Protein AF-A0A0G4GUM4-F1 (afdb_monomer)

Secondary structure (DSSP, 8-state):
---GGG---EEEEESSSTT-EE----PPPTT--HHHHHHHHHHHHH---TTTT--EEEEEPSSSPEEEEPPTT---HHHHTT--EEEE--EEEE-S-TTGGGG---S-STTPPP-EEEEEE--HHHHHHHS-GGGHHHHHHHHHHHHHHHHHHHHHHHHHHHH--

pLDDT: mean 90.55, std 9.89, range [51.12, 98.12]

Sequence (165 aa):
MTDLSRYRPNVGERVQPAGAWQLPQGGINEGETPEEAAWRELWEETGLQKGECSVELVGQVPGDPLTYDFPENAGGFFKKQGFIGQAQYFFLFFSEDDGLPSKTDLTGKGGEPPEFTRMEWRPFPEVVDGIVEFKRPVYAELQSRSVPMIESFLKSRNADMKSKG

Nearest PDB structures (foldseek):
  1jkn-assembly1_A  TM=8.579E-01  e=7.516E-11  Lupinus angustifolius
  5cfj-assembly1_A  TM=6.891E-01  e=2.828E-04  Plasmodium falciparum 3D7
  4ijx-assembly3_A  TM=6.803E-01  e=4.676E-04  Homo sapiens
  1ktg-assembly1_A  TM=6.874E-01  e=3.415E-04  Caenorhabditis elegans
  1ktg-assembly2_B  TM=6.479E-01  e=3.637E-04  Caenorhabditis elegans

InterPro domains:
  IPR000086 NUDIX hydrolase domain [PF00293] (16-141)
  IPR000086 NUDIX hydrolase domain [PS51462] (1-144)
  IPR015797 NUDIX hydrolase-like domain superfamily [SSF55811] (18-141)
  IPR020084 NUDIX hydrolase, conserved site [PS00893] (26-47)
  IPR020476 NUDIX hydrolase [PR00502] (21-35)
  IPR020476 NUDIX hydrolase [PR00502] (35-50)

Radius of gyration: 16.32 Å; Cα contacts (8 Å, |Δi|>4): 237; chains: 1; bounding box: 42×33×50 Å

Solvent-accessible surface area (backbone atoms only — not comparable to full-atom values): 9632 Å² total; per-residue (Å²): 131,84,74,54,61,79,46,52,56,68,29,28,31,24,57,75,62,66,88,39,48,42,67,83,81,75,75,71,56,94,95,51,51,73,67,57,27,53,52,49,36,39,24,26,46,30,53,46,46,74,69,89,64,51,44,43,81,77,44,69,51,74,76,76,61,49,62,43,62,58,58,96,81,53,87,44,73,58,46,76,73,69,46,62,51,52,72,41,83,52,69,44,70,44,61,91,56,91,64,47,47,82,69,49,43,41,70,26,35,98,84,44,74,46,55,30,75,51,48,40,73,41,35,40,61,57,54,31,69,59,28,62,74,75,51,24,65,47,42,49,50,48,51,66,53,37,50,63,54,52,53,53,51,55,53,52,53,57,51,56,54,64,76,76,108

Foldseek 3Di:
DPPQQVQFDKWFQFPPPGPAIDHQDDDADVPGDLVNRVQVSCCQAWVDHPDPLQKDWLFKQDDFFQKFFDDPPPPDPCVVVVDGTDGDIDTDIDHPDQCSFVVTDQCGPPPDHRGGDTIHGGRLVCNLVRHDPRCNVVSVVSSVRCVVSVVVSVVVVVVVVVVVD

Organism: NCBI:txid1169474

Structure (mmCIF, N/CA/C/O backbone):
data_AF-A0A0G4GUM4-F1
#
_entry.id   AF-A0A0G4GUM4-F1
#
loop_
_atom_site.group_PDB
_atom_site.id
_atom_site.type_symbol
_atom_site.label_atom_id
_atom_site.label_alt_id
_atom_site.label_comp_id
_atom_site.label_asym_id
_atom_site.label_entity_id
_atom_site.label_seq_id
_atom_site.pdbx_PDB_ins_code
_atom_site.Cartn_x
_atom_site.Cartn_y
_atom_site.Cartn_z
_atom_site.occupancy
_atom_site.B_iso_or_equiv
_atom_site.auth_seq_id
_atom_site.auth_comp_id
_atom_site.auth_asym_id
_atom_site.auth_atom_id
_atom_site.pdbx_PDB_model_num
ATOM 1 N N . MET A 1 1 ? -24.454 -6.123 -2.378 1.00 61.75 1 MET A N 1
ATOM 2 C CA . MET A 1 1 ? -23.032 -5.957 -2.738 1.00 61.75 1 MET A CA 1
ATOM 3 C C . MET A 1 1 ? -22.429 -4.985 -1.749 1.00 61.75 1 MET A C 1
ATOM 5 O O . MET A 1 1 ? -23.075 -3.982 -1.467 1.00 61.75 1 MET A O 1
ATOM 9 N N . THR A 1 2 ? -21.271 -5.304 -1.178 1.00 79.81 2 THR A N 1
ATOM 10 C CA . THR A 1 2 ? -20.515 -4.351 -0.356 1.00 79.81 2 THR A CA 1
ATOM 11 C C . THR A 1 2 ? -20.060 -3.209 -1.259 1.00 79.81 2 THR A C 1
ATOM 13 O O . THR A 1 2 ? -19.498 -3.465 -2.321 1.00 79.81 2 THR A O 1
ATOM 16 N N . ASP A 1 3 ? -20.345 -1.965 -0.879 1.00 90.38 3 ASP A N 1
ATOM 17 C CA . ASP A 1 3 ? -19.798 -0.801 -1.575 1.00 90.38 3 ASP A CA 1
ATOM 18 C C . ASP A 1 3 ? -18.301 -0.717 -1.267 1.00 90.38 3 ASP A C 1
ATOM 20 O O . ASP A 1 3 ? -17.914 -0.411 -0.142 1.00 90.38 3 ASP A O 1
ATOM 24 N N . LEU A 1 4 ? -17.468 -1.045 -2.253 1.00 90.88 4 LEU A N 1
ATOM 25 C CA . LEU A 1 4 ? -16.016 -1.107 -2.096 1.00 90.88 4 LEU A CA 1
ATOM 26 C C . LEU A 1 4 ? -15.360 0.280 -2.140 1.00 90.88 4 LEU A C 1
ATOM 28 O O . LEU A 1 4 ? -14.211 0.415 -1.725 1.00 90.88 4 LEU A O 1
ATOM 32 N N . SER A 1 5 ? -16.078 1.315 -2.593 1.00 91.06 5 SER A N 1
ATOM 33 C CA . SER A 1 5 ? -15.542 2.679 -2.706 1.00 91.06 5 SER A CA 1
ATOM 34 C C . SER A 1 5 ? -15.268 3.329 -1.345 1.00 91.06 5 SER A C 1
ATOM 36 O O . SER A 1 5 ? -14.426 4.219 -1.229 1.00 91.06 5 SER A O 1
ATOM 38 N N . ARG A 1 6 ? -15.928 2.833 -0.290 1.00 91.69 6 ARG A N 1
ATOM 39 C CA . ARG A 1 6 ? -15.721 3.280 1.093 1.00 91.69 6 ARG A CA 1
ATOM 40 C C . ARG A 1 6 ? -14.354 2.895 1.661 1.00 91.69 6 ARG A C 1
ATOM 42 O O . ARG A 1 6 ? -13.920 3.504 2.635 1.00 91.69 6 ARG A O 1
ATOM 49 N N . TYR A 1 7 ? -13.712 1.861 1.114 1.00 94.06 7 TYR A N 1
ATOM 50 C CA . TYR A 1 7 ? -12.371 1.461 1.523 1.00 94.06 7 TYR A CA 1
ATOM 51 C C . TYR A 1 7 ? -11.386 2.236 0.669 1.00 94.06 7 TYR A C 1
ATOM 53 O O . TYR A 1 7 ? -11.403 2.140 -0.557 1.00 94.06 7 TYR A O 1
ATOM 61 N N . ARG A 1 8 ? -10.551 3.032 1.327 1.00 95.56 8 ARG A N 1
ATOM 62 C CA . ARG A 1 8 ? -9.614 3.922 0.656 1.00 95.56 8 ARG A CA 1
ATOM 63 C C . ARG A 1 8 ? -8.210 3.579 1.132 1.00 95.56 8 ARG A C 1
ATOM 65 O O . ARG A 1 8 ? -7.857 4.025 2.217 1.00 95.56 8 ARG A O 1
ATOM 72 N N . PRO A 1 9 ? -7.435 2.735 0.433 1.00 96.94 9 PRO A N 1
ATOM 73 C CA . PRO A 1 9 ? -6.010 2.614 0.720 1.00 96.94 9 PRO A CA 1
ATOM 74 C C . PRO A 1 9 ? -5.273 3.928 0.421 1.00 96.94 9 PRO A C 1
ATOM 76 O O . PRO A 1 9 ? -5.685 4.698 -0.451 1.00 96.94 9 PRO A O 1
ATOM 79 N N . ASN A 1 10 ? -4.177 4.172 1.144 1.00 97.12 10 ASN A N 1
ATOM 80 C CA . ASN A 1 10 ? -3.279 5.294 0.877 1.00 97.12 10 ASN A CA 1
ATOM 81 C C . ASN A 1 10 ? -2.304 4.879 -0.227 1.00 97.12 10 ASN A C 1
ATOM 83 O O . ASN A 1 10 ? -1.503 3.966 -0.024 1.00 97.12 10 ASN A O 1
ATOM 87 N N . VAL A 1 11 ? -2.388 5.514 -1.390 1.00 97.94 11 VAL A N 1
ATOM 88 C CA . VAL A 1 11 ? -1.547 5.201 -2.553 1.00 97.94 11 VAL A CA 1
ATOM 89 C C . VAL A 1 11 ? -0.681 6.391 -2.924 1.00 97.94 11 VAL A C 1
ATOM 91 O O . VAL A 1 11 ? -1.101 7.537 -2.773 1.00 97.94 11 VAL A O 1
ATOM 94 N N . GLY A 1 12 ? 0.516 6.112 -3.427 1.00 97.75 12 GLY A N 1
ATOM 95 C CA . GLY A 1 12 ? 1.473 7.120 -3.855 1.00 97.75 12 GLY A CA 1
ATOM 96 C C . GLY A 1 12 ? 1.547 7.252 -5.370 1.00 97.75 12 GLY A C 1
ATOM 97 O O . GLY A 1 12 ? 1.543 6.250 -6.090 1.00 97.75 12 GLY A O 1
ATOM 98 N N . GLU A 1 13 ? 1.639 8.489 -5.858 1.00 97.69 13 GLU A N 1
ATOM 99 C CA . GLU A 1 13 ? 1.983 8.776 -7.252 1.00 97.69 13 GLU A CA 1
ATOM 100 C C . GLU A 1 13 ? 3.495 8.650 -7.432 1.00 97.69 13 GLU A C 1
ATOM 102 O O . GLU A 1 13 ? 4.254 9.411 -6.830 1.00 97.69 13 GLU A O 1
ATOM 107 N N . ARG A 1 14 ? 3.938 7.711 -8.269 1.00 96.06 14 ARG A N 1
ATOM 108 C CA . ARG A 1 14 ? 5.355 7.441 -8.523 1.00 96.06 14 ARG A CA 1
ATOM 109 C C . ARG A 1 14 ? 6.075 8.682 -9.051 1.00 96.06 14 ARG A C 1
ATOM 111 O O . ARG A 1 14 ? 5.559 9.385 -9.918 1.00 96.06 14 ARG A O 1
ATOM 118 N N . VAL A 1 15 ? 7.319 8.884 -8.615 1.00 94.62 15 VAL A N 1
ATOM 119 C CA . VAL A 1 15 ? 8.238 9.862 -9.224 1.00 94.62 15 VAL A CA 1
ATOM 120 C C . VAL A 1 15 ? 8.453 9.528 -10.698 1.00 94.62 15 VAL A C 1
ATOM 122 O O . VAL A 1 15 ? 8.382 10.412 -11.552 1.00 94.62 15 VAL A O 1
ATOM 125 N N . GLN A 1 16 ? 8.671 8.247 -11.016 1.00 88.88 16 GLN A N 1
ATOM 126 C CA . GLN A 1 16 ? 8.757 7.762 -12.391 1.00 88.88 16 GLN A CA 1
ATOM 127 C C . GLN A 1 16 ? 8.111 6.371 -12.558 1.00 88.88 16 GLN A C 1
ATOM 129 O O . GLN A 1 16 ? 8.395 5.460 -11.771 1.00 88.88 16 GLN A O 1
ATOM 134 N N . PRO A 1 17 ? 7.283 6.168 -13.604 1.00 88.44 17 PRO A N 1
ATOM 135 C CA . PRO A 1 17 ? 6.700 7.206 -14.461 1.00 88.44 17 PRO A CA 1
ATOM 136 C C . PRO A 1 17 ? 5.660 8.044 -13.693 1.00 88.44 17 PRO A C 1
ATOM 138 O O . PRO A 1 17 ? 4.889 7.496 -12.909 1.00 88.44 17 PRO A O 1
ATOM 141 N N . ALA A 1 18 ? 5.625 9.357 -13.939 1.00 90.00 18 ALA A N 1
ATOM 142 C CA . ALA A 1 18 ? 4.626 10.247 -13.345 1.00 90.00 18 ALA A CA 1
ATOM 143 C C . ALA A 1 18 ? 3.195 9.821 -13.728 1.00 90.00 18 ALA A C 1
ATOM 145 O O . ALA A 1 18 ? 2.969 9.286 -14.817 1.00 90.00 18 ALA A O 1
ATOM 146 N N . GLY A 1 19 ? 2.228 10.050 -12.840 1.00 91.25 19 GLY A N 1
ATOM 147 C CA . GLY A 1 19 ? 0.836 9.635 -13.016 1.00 91.25 19 GLY A CA 1
ATOM 148 C C . GLY A 1 19 ? 0.549 8.159 -12.722 1.00 91.25 19 GLY A C 1
ATOM 149 O O . GLY A 1 19 ? -0.620 7.776 -12.700 1.00 91.25 19 GLY A O 1
ATOM 150 N N . ALA A 1 20 ? 1.565 7.325 -12.478 1.00 93.44 20 ALA A N 1
ATOM 151 C CA . ALA A 1 20 ? 1.361 5.946 -12.047 1.00 93.44 20 ALA A CA 1
ATOM 152 C C . ALA A 1 20 ? 1.167 5.885 -10.528 1.00 93.44 20 ALA A C 1
ATOM 154 O O . ALA A 1 20 ? 2.009 6.370 -9.779 1.00 93.44 20 ALA A O 1
ATOM 155 N N . TRP A 1 21 ? 0.082 5.258 -10.077 1.00 96.62 21 TRP A N 1
ATOM 156 C CA . TRP A 1 21 ? -0.258 5.144 -8.658 1.00 96.62 21 TRP A CA 1
ATOM 157 C C . TRP A 1 21 ? -0.098 3.711 -8.169 1.00 96.62 21 TRP A C 1
ATOM 159 O O . TRP A 1 21 ? -0.490 2.777 -8.868 1.00 96.62 21 TRP A O 1
ATOM 169 N N . GLN A 1 22 ? 0.453 3.533 -6.971 1.00 96.94 22 GLN A N 1
ATOM 170 C CA . GLN A 1 22 ? 0.583 2.219 -6.337 1.00 96.94 22 GLN A CA 1
ATOM 171 C C . GLN A 1 22 ? 0.612 2.323 -4.809 1.00 96.94 22 GLN A C 1
ATOM 173 O O . GLN A 1 22 ? 0.756 3.407 -4.246 1.00 96.94 22 GLN A O 1
ATOM 178 N N . LEU A 1 23 ? 0.481 1.181 -4.140 1.00 97.56 23 LEU A N 1
ATOM 179 C CA . LEU A 1 23 ? 0.775 1.057 -2.712 1.00 97.56 23 LEU A CA 1
ATOM 180 C C . LEU A 1 23 ? 2.292 1.157 -2.457 1.00 97.56 23 LEU A C 1
ATOM 182 O O . LEU A 1 23 ? 3.059 0.764 -3.346 1.00 97.56 23 LEU A O 1
ATOM 186 N N . PRO A 1 24 ? 2.716 1.610 -1.261 1.00 96.56 24 PRO A N 1
ATOM 187 C CA . PRO A 1 24 ? 4.092 1.454 -0.799 1.00 96.56 24 PRO A CA 1
ATOM 188 C C . PRO A 1 24 ? 4.543 -0.011 -0.830 1.00 96.56 24 PRO A C 1
ATOM 190 O O . PRO A 1 24 ? 3.748 -0.906 -0.520 1.00 96.56 24 PRO A O 1
ATOM 193 N N . GLN A 1 25 ? 5.779 -0.268 -1.252 1.00 95.19 25 GLN A N 1
ATOM 194 C CA . GLN A 1 25 ? 6.321 -1.621 -1.383 1.00 95.19 25 GLN A CA 1
ATOM 195 C C . GLN A 1 25 ? 7.836 -1.653 -1.591 1.00 95.19 25 GLN A C 1
ATOM 197 O O . GLN A 1 25 ? 8.336 -1.098 -2.565 1.00 95.19 25 GLN A O 1
ATOM 202 N N . GLY A 1 26 ? 8.514 -2.538 -0.863 1.00 93.31 26 GLY A N 1
ATOM 203 C CA . GLY A 1 26 ? 9.895 -2.891 -1.172 1.00 93.31 26 GLY A CA 1
ATOM 204 C C . GLY A 1 26 ? 10.275 -4.314 -0.788 1.00 93.31 26 GLY A C 1
ATOM 205 O O . GLY A 1 26 ? 9.439 -5.225 -0.778 1.00 93.31 26 GLY A O 1
ATOM 206 N N . GLY A 1 27 ? 11.576 -4.523 -0.623 1.00 93.75 27 GLY A N 1
ATOM 207 C CA . GLY A 1 27 ? 12.177 -5.840 -0.443 1.00 93.75 27 GLY A CA 1
ATOM 208 C C . GLY A 1 27 ? 12.122 -6.310 1.006 1.00 93.75 27 GLY A C 1
ATOM 209 O O . GLY A 1 27 ? 11.956 -5.520 1.925 1.00 93.75 27 GLY A O 1
ATOM 210 N N . ILE A 1 28 ? 12.306 -7.612 1.211 1.00 95.06 28 ILE A N 1
ATOM 211 C CA . ILE A 1 28 ? 12.577 -8.172 2.539 1.00 95.06 28 ILE A CA 1
ATOM 212 C C . ILE A 1 28 ? 14.081 -8.427 2.609 1.00 95.06 28 ILE A C 1
ATOM 214 O O . ILE A 1 28 ? 14.616 -9.155 1.767 1.00 95.06 28 ILE A O 1
ATOM 218 N N . ASN A 1 29 ? 14.756 -7.816 3.580 1.00 93.94 29 ASN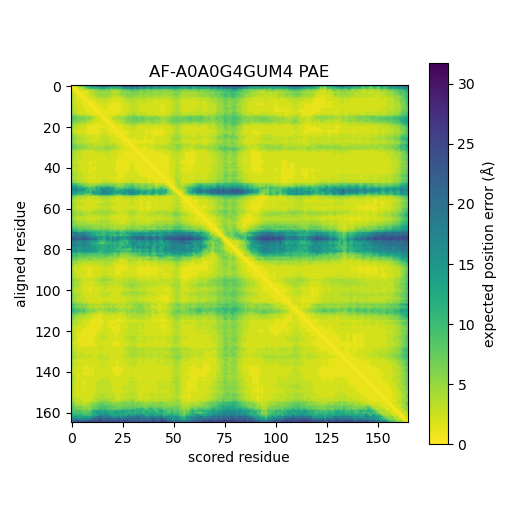 A N 1
ATOM 219 C CA . ASN A 1 29 ? 16.195 -7.969 3.765 1.00 93.94 29 ASN A CA 1
ATOM 220 C C . ASN A 1 29 ? 16.547 -9.307 4.435 1.00 93.94 29 ASN A C 1
ATOM 222 O O . ASN A 1 29 ? 15.713 -9.972 5.050 1.00 93.94 29 ASN A O 1
ATOM 226 N N . GLU A 1 30 ? 17.811 -9.723 4.326 1.00 94.56 30 GLU A N 1
ATOM 227 C CA . GLU A 1 30 ? 18.276 -10.935 5.002 1.00 94.56 30 GLU A CA 1
ATOM 228 C C . GLU A 1 30 ? 18.125 -10.797 6.525 1.00 94.56 30 GLU A C 1
ATOM 230 O O . GLU A 1 30 ? 18.587 -9.829 7.126 1.00 94.56 30 GLU A O 1
ATOM 235 N N . GLY A 1 31 ? 17.473 -11.783 7.144 1.00 95.94 31 GLY A N 1
ATOM 236 C CA . GLY A 1 31 ? 17.195 -11.787 8.581 1.00 95.94 31 GLY A CA 1
ATOM 237 C C . GLY A 1 31 ? 15.977 -10.960 9.004 1.00 95.94 31 GLY A C 1
ATOM 238 O O . GLY A 1 31 ? 15.662 -10.952 10.189 1.00 95.94 31 GLY A O 1
ATOM 239 N N . GLU A 1 32 ? 15.282 -10.315 8.065 1.00 96.38 32 GLU A N 1
ATOM 240 C CA . GLU A 1 32 ? 14.083 -9.516 8.323 1.00 96.38 32 GLU A CA 1
ATOM 241 C C . GLU A 1 32 ? 12.806 -10.357 8.161 1.00 96.38 32 GLU A C 1
ATOM 243 O O . GLU A 1 32 ? 12.653 -11.128 7.208 1.00 96.38 32 GLU A O 1
ATOM 248 N N . THR A 1 33 ? 11.860 -10.217 9.089 1.00 97.12 33 THR A N 1
ATOM 249 C CA . THR A 1 33 ? 10.514 -10.781 8.930 1.00 97.12 33 THR A CA 1
ATOM 250 C C . THR A 1 33 ? 9.674 -9.930 7.968 1.00 97.12 33 THR A C 1
ATOM 252 O O . THR A 1 33 ? 9.902 -8.727 7.840 1.00 97.12 33 THR A O 1
ATOM 255 N N . PRO A 1 34 ? 8.634 -10.490 7.319 1.00 96.81 34 PRO A N 1
ATOM 256 C CA . PRO A 1 34 ? 7.766 -9.700 6.444 1.00 96.81 34 PRO A CA 1
ATOM 257 C C . PRO A 1 34 ? 7.092 -8.504 7.139 1.00 96.81 34 PRO A C 1
ATOM 259 O O . PRO A 1 34 ? 6.852 -7.487 6.496 1.00 96.81 34 PRO A O 1
ATOM 262 N N . GLU A 1 35 ? 6.796 -8.608 8.440 1.00 96.81 35 GLU A N 1
ATOM 263 C CA . GLU A 1 35 ? 6.214 -7.501 9.212 1.00 96.81 35 GLU A CA 1
ATOM 264 C C . GLU A 1 35 ? 7.238 -6.389 9.481 1.00 96.81 35 GLU A C 1
ATOM 266 O O . GLU A 1 35 ? 6.911 -5.212 9.337 1.00 96.81 35 GLU A O 1
ATOM 271 N N . GLU A 1 36 ? 8.477 -6.745 9.836 1.00 96.94 36 GLU A N 1
ATOM 272 C CA . GLU A 1 36 ? 9.567 -5.773 10.005 1.00 96.94 36 GLU A CA 1
ATOM 273 C C . GLU A 1 36 ? 9.841 -5.029 8.696 1.00 96.94 36 GLU A C 1
ATOM 275 O O . GLU A 1 36 ? 9.893 -3.798 8.700 1.00 96.94 36 GLU A O 1
ATOM 280 N N . ALA A 1 37 ? 9.884 -5.759 7.575 1.00 96.94 37 ALA A N 1
ATOM 281 C CA . ALA A 1 37 ? 10.008 -5.170 6.248 1.00 96.94 37 ALA A CA 1
ATOM 282 C C . ALA A 1 37 ? 8.848 -4.211 5.955 1.00 96.94 37 ALA A C 1
ATOM 284 O O . ALA A 1 37 ? 9.074 -3.082 5.541 1.00 96.94 37 ALA A O 1
ATOM 285 N N . ALA A 1 38 ? 7.602 -4.605 6.233 1.00 97.12 38 ALA A N 1
ATOM 286 C CA . ALA A 1 38 ? 6.446 -3.742 5.997 1.00 97.12 38 ALA A CA 1
ATOM 287 C C . ALA A 1 38 ? 6.504 -2.428 6.796 1.00 97.12 38 ALA A C 1
ATOM 289 O O . ALA A 1 38 ? 6.137 -1.379 6.267 1.00 97.12 38 ALA A O 1
ATOM 290 N N . TRP A 1 39 ? 6.975 -2.460 8.047 1.00 96.56 39 TRP A N 1
ATOM 291 C CA . TRP A 1 39 ? 7.182 -1.246 8.842 1.00 96.56 39 TRP A CA 1
ATOM 292 C C . TRP A 1 39 ? 8.329 -0.382 8.317 1.00 96.56 39 TRP A C 1
ATOM 294 O O . TRP A 1 39 ? 8.175 0.839 8.249 1.00 96.56 39 TRP A O 1
ATOM 304 N N . ARG A 1 40 ? 9.463 -0.994 7.955 1.00 96.38 40 ARG A N 1
ATOM 305 C CA . ARG A 1 40 ? 10.614 -0.278 7.395 1.00 96.38 40 ARG A CA 1
ATOM 306 C C . ARG A 1 40 ? 10.244 0.399 6.080 1.00 96.38 40 ARG A C 1
ATOM 308 O O . ARG A 1 40 ? 10.441 1.599 5.969 1.00 96.38 40 ARG A O 1
ATOM 315 N N . GLU A 1 41 ? 9.653 -0.331 5.140 1.00 96.31 41 GLU A N 1
ATOM 316 C CA . GLU A 1 41 ? 9.255 0.184 3.823 1.00 96.31 41 GLU A CA 1
ATOM 317 C C . GLU A 1 41 ? 8.204 1.297 3.943 1.00 96.31 41 GLU A C 1
ATOM 319 O O . GLU A 1 41 ? 8.293 2.328 3.275 1.00 96.31 41 GLU A O 1
ATOM 324 N N . LEU A 1 42 ? 7.237 1.151 4.861 1.00 96.00 42 LEU A N 1
ATOM 325 C CA . LEU A 1 42 ? 6.283 2.217 5.165 1.00 96.00 42 LEU A CA 1
ATOM 326 C C . LEU A 1 42 ? 7.011 3.502 5.596 1.00 96.00 42 LEU A C 1
ATOM 328 O O . LEU A 1 42 ? 6.685 4.587 5.113 1.00 96.00 42 LEU A O 1
ATOM 332 N N . TRP A 1 43 ? 8.011 3.393 6.471 1.00 95.25 43 TRP A N 1
ATOM 333 C CA . TRP A 1 43 ? 8.804 4.538 6.913 1.00 95.25 43 TRP A CA 1
ATOM 334 C C . TRP A 1 43 ? 9.731 5.083 5.815 1.00 95.25 43 TRP A C 1
ATOM 336 O O . TRP A 1 43 ? 9.805 6.299 5.643 1.00 95.25 43 TRP A O 1
ATOM 346 N N . GLU A 1 44 ? 10.403 4.221 5.051 1.00 95.50 44 GLU A N 1
ATOM 347 C CA . GLU A 1 44 ? 11.337 4.603 3.984 1.00 95.50 44 GLU A CA 1
ATOM 348 C C . GLU A 1 44 ? 10.652 5.392 2.873 1.00 95.50 44 GLU A C 1
ATOM 350 O O . GLU A 1 44 ? 11.146 6.450 2.473 1.00 95.50 44 GLU A O 1
ATOM 355 N N . GLU A 1 45 ? 9.482 4.936 2.431 1.00 95.62 45 GLU A N 1
ATOM 356 C CA . GLU A 1 45 ? 8.791 5.540 1.295 1.00 95.62 45 GLU A CA 1
ATOM 357 C C . GLU A 1 45 ? 7.838 6.675 1.688 1.00 95.62 45 GLU A C 1
ATOM 359 O O . GLU A 1 45 ? 7.555 7.546 0.861 1.00 95.62 45 GLU A O 1
ATOM 364 N N . THR A 1 46 ? 7.317 6.678 2.924 1.00 95.31 46 THR A N 1
ATOM 365 C CA . THR A 1 46 ? 6.267 7.632 3.337 1.00 95.31 46 THR A CA 1
ATOM 366 C C . THR A 1 46 ? 6.581 8.445 4.593 1.00 95.31 46 THR A C 1
ATOM 368 O O . THR A 1 46 ? 5.834 9.366 4.932 1.00 95.31 46 THR A O 1
ATOM 371 N N . GLY A 1 47 ? 7.647 8.107 5.320 1.00 93.62 47 GLY A N 1
ATOM 372 C CA . GLY A 1 47 ? 7.974 8.696 6.620 1.00 93.62 47 GLY A CA 1
ATOM 373 C C . GLY A 1 47 ? 7.015 8.306 7.750 1.00 93.62 47 GLY A C 1
ATOM 374 O O . GLY A 1 47 ? 7.198 8.749 8.883 1.00 93.62 47 GLY A O 1
ATOM 375 N N . LEU A 1 48 ? 5.995 7.487 7.473 1.00 93.06 48 LEU A N 1
ATOM 376 C CA . LEU A 1 48 ? 5.008 7.070 8.460 1.00 93.06 48 LEU A CA 1
ATOM 377 C C . LEU A 1 48 ? 5.596 6.013 9.397 1.00 93.06 48 LEU A C 1
ATOM 379 O O . LEU A 1 48 ? 6.153 5.009 8.965 1.00 93.06 48 LEU A O 1
ATOM 383 N N . GLN A 1 49 ? 5.414 6.220 10.698 1.00 86.69 49 GLN A N 1
ATOM 384 C CA . GLN A 1 49 ? 5.847 5.288 11.735 1.00 86.69 49 GLN A CA 1
ATOM 385 C C . GLN A 1 49 ? 4.835 5.218 12.880 1.00 86.69 49 GLN A C 1
ATOM 387 O O . GLN A 1 49 ? 3.908 6.030 12.993 1.00 86.69 49 GLN A O 1
ATOM 392 N N . LYS A 1 50 ? 5.024 4.232 13.758 1.00 79.31 50 LYS A N 1
ATOM 393 C CA . LYS A 1 50 ? 4.217 4.069 14.967 1.00 79.31 50 LYS A CA 1
ATOM 394 C C . LYS A 1 50 ? 4.306 5.320 15.853 1.00 79.31 50 LYS A C 1
ATOM 396 O O . LYS A 1 50 ? 5.382 5.868 16.072 1.00 79.31 50 LYS A O 1
ATOM 401 N N . GLY A 1 51 ? 3.175 5.738 16.419 1.00 71.44 51 GLY A N 1
ATOM 402 C CA . GLY A 1 51 ? 3.108 6.840 17.384 1.00 71.44 51 GLY A CA 1
ATOM 403 C C . GLY A 1 51 ? 2.848 8.202 16.743 1.00 71.44 51 GLY A C 1
ATOM 404 O O . GLY A 1 51 ? 1.743 8.717 16.876 1.00 71.44 51 GLY A O 1
ATOM 405 N N . GLU A 1 52 ? 3.829 8.779 16.043 1.00 63.72 52 GLU A N 1
ATOM 406 C CA . GLU A 1 52 ? 3.749 10.176 15.567 1.00 63.72 52 GLU A CA 1
ATOM 407 C C . GLU A 1 52 ? 2.657 10.403 14.512 1.00 63.72 52 GLU A C 1
ATOM 409 O O . GLU A 1 52 ? 1.992 11.439 14.515 1.00 63.72 52 GLU A O 1
ATOM 414 N N . CYS A 1 53 ? 2.412 9.411 13.654 1.00 64.69 53 CYS A N 1
ATOM 415 C CA . CYS A 1 53 ? 1.445 9.518 12.562 1.00 64.69 53 CYS A CA 1
ATOM 416 C C . CYS A 1 53 ? 0.120 8.785 12.833 1.00 64.69 53 CYS A C 1
ATOM 418 O O . CYS A 1 53 ? -0.691 8.644 11.924 1.00 64.69 53 CYS A O 1
ATOM 420 N N . SER A 1 54 ? -0.120 8.312 14.066 1.00 77.62 54 SER A N 1
ATOM 421 C CA . SER A 1 54 ? -1.327 7.536 14.422 1.00 77.62 54 SER A CA 1
ATOM 422 C C . SER A 1 54 ? -1.605 6.379 13.452 1.00 77.62 54 SER A C 1
ATOM 424 O O . SER A 1 54 ? -2.734 6.192 12.998 1.00 77.62 54 SER A O 1
ATOM 426 N N . VAL A 1 55 ? -0.555 5.632 13.104 1.00 91.25 55 VAL A N 1
ATOM 427 C CA . VAL A 1 55 ? -0.661 4.427 12.280 1.00 91.25 55 VAL A CA 1
ATOM 428 C C . VAL A 1 55 ? -0.584 3.198 13.180 1.00 91.25 55 VAL A C 1
ATOM 430 O O . VAL A 1 55 ? 0.343 3.065 13.985 1.00 91.25 55 VAL A O 1
ATOM 433 N N . GLU A 1 56 ? -1.555 2.299 13.049 1.00 92.44 56 GLU A N 1
ATOM 434 C CA . GLU A 1 56 ? -1.603 1.028 13.769 1.00 92.44 56 GLU A CA 1
ATOM 435 C C . GLU A 1 56 ? -1.614 -0.156 12.806 1.00 92.44 56 GLU A C 1
ATOM 437 O O . GLU A 1 56 ? -2.259 -0.126 11.758 1.00 92.44 56 GLU A O 1
ATOM 442 N N . LEU A 1 57 ? -0.894 -1.216 13.168 1.00 94.75 57 LEU A N 1
ATOM 443 C CA . LEU A 1 57 ? -0.922 -2.455 12.409 1.00 94.75 57 LEU A CA 1
ATOM 444 C C . LEU A 1 57 ? -2.239 -3.189 12.681 1.00 94.75 57 LEU A C 1
ATOM 446 O O . LEU A 1 57 ? -2.542 -3.527 13.824 1.00 94.75 57 LEU A O 1
ATOM 450 N N . VAL A 1 58 ? -2.985 -3.475 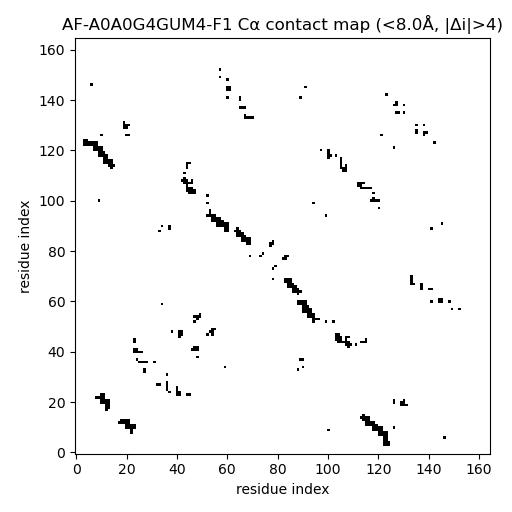11.616 1.00 96.06 58 VAL A N 1
ATOM 451 C CA . VAL A 1 58 ? -4.156 -4.362 11.645 1.00 96.06 58 VAL A CA 1
ATOM 452 C C . VAL A 1 58 ? -3.711 -5.818 11.501 1.00 96.06 58 VAL A C 1
ATOM 454 O O . VAL A 1 58 ? -4.257 -6.704 12.155 1.00 96.06 58 VAL A O 1
ATOM 457 N N . GLY A 1 59 ? -2.709 -6.062 10.651 1.00 97.00 59 GLY A N 1
ATOM 458 C CA . GLY A 1 59 ? -2.065 -7.361 10.470 1.00 97.00 59 GLY A CA 1
ATOM 459 C C . GLY A 1 59 ? -1.764 -7.685 9.007 1.00 97.00 59 GLY A C 1
ATOM 460 O O . GLY A 1 59 ? -1.993 -6.874 8.107 1.00 97.00 59 GLY A O 1
ATOM 461 N N . GLN A 1 60 ? -1.273 -8.899 8.775 1.00 98.12 60 GLN A N 1
ATOM 462 C CA . GLN A 1 60 ? -1.007 -9.423 7.438 1.00 98.12 60 GLN A CA 1
ATOM 463 C C . GLN A 1 60 ? -2.304 -9.840 6.730 1.00 98.12 60 GLN A C 1
ATOM 465 O O . GLN A 1 60 ? -3.162 -10.502 7.318 1.00 98.12 60 GLN A O 1
ATOM 470 N N . VAL A 1 61 ? -2.422 -9.511 5.444 1.00 97.88 61 VAL A N 1
ATOM 471 C CA . VAL A 1 61 ? -3.480 -10.029 4.569 1.00 97.88 61 VAL A CA 1
ATOM 472 C C . VAL A 1 61 ? -3.353 -11.559 4.487 1.00 97.88 61 VAL A C 1
ATOM 474 O O . VAL A 1 61 ? -2.256 -12.063 4.236 1.00 97.88 61 VAL A O 1
ATOM 477 N N . PRO A 1 62 ? -4.442 -12.317 4.708 1.00 96.12 62 PRO A N 1
ATOM 478 C CA . PRO A 1 62 ? -4.367 -13.767 4.860 1.00 96.12 62 PRO A CA 1
ATOM 479 C C . PRO A 1 62 ? -4.023 -14.510 3.560 1.00 96.12 62 PRO A C 1
ATOM 481 O O . PRO A 1 62 ? -4.295 -14.048 2.449 1.00 96.12 62 PRO A O 1
ATOM 484 N N . GLY A 1 63 ? -3.508 -15.730 3.727 1.00 95.19 63 GLY A N 1
ATOM 485 C CA . GLY A 1 63 ? -3.178 -16.654 2.641 1.00 95.19 63 GLY A CA 1
ATOM 486 C C . GLY A 1 63 ? -1.733 -16.546 2.159 1.00 95.19 63 GLY A C 1
ATOM 487 O O . GLY A 1 63 ? -0.909 -15.855 2.757 1.00 95.19 63 GLY A O 1
ATOM 488 N N . ASP A 1 64 ? -1.442 -17.262 1.076 1.00 95.81 64 ASP A N 1
ATOM 489 C CA . ASP A 1 64 ? -0.124 -17.256 0.439 1.00 95.81 64 ASP A CA 1
ATOM 490 C C . ASP A 1 64 ? 0.209 -15.879 -0.163 1.00 95.81 64 ASP A C 1
ATOM 492 O O . ASP A 1 64 ? -0.720 -15.133 -0.519 1.00 95.81 64 ASP A O 1
ATOM 496 N N . PRO A 1 65 ? 1.510 -15.556 -0.331 1.00 95.88 65 PRO A N 1
ATOM 497 C CA . PRO A 1 65 ? 1.955 -14.352 -1.024 1.00 95.88 65 PRO A CA 1
ATOM 498 C C . PRO A 1 65 ? 1.264 -14.185 -2.368 1.00 95.88 65 PRO A C 1
ATOM 500 O O . PRO A 1 65 ? 1.149 -15.131 -3.152 1.00 95.88 65 PRO A O 1
ATOM 503 N N . LEU A 1 66 ? 0.855 -12.957 -2.669 1.00 96.12 66 LEU A N 1
ATOM 504 C CA . LEU A 1 66 ? 0.317 -12.649 -3.984 1.00 96.12 66 LEU A CA 1
ATOM 505 C C . LEU A 1 66 ? 1.480 -12.496 -4.956 1.00 96.12 66 LEU A C 1
ATOM 507 O O . LEU A 1 66 ? 2.409 -11.724 -4.714 1.00 96.12 66 LEU A O 1
ATOM 511 N N . THR A 1 67 ? 1.443 -13.263 -6.039 1.00 94.25 67 THR A N 1
ATOM 512 C CA . THR A 1 67 ? 2.532 -13.335 -7.011 1.00 94.25 67 THR A CA 1
ATOM 513 C C . THR A 1 67 ? 2.114 -12.748 -8.348 1.00 94.25 67 THR A C 1
ATOM 515 O O . THR A 1 67 ? 0.951 -12.827 -8.746 1.00 94.25 67 THR A O 1
ATOM 518 N N . TYR A 1 68 ? 3.073 -12.152 -9.046 1.00 90.19 68 TYR A N 1
ATOM 519 C CA . TYR A 1 68 ? 2.921 -11.765 -10.443 1.00 90.19 68 TYR A CA 1
ATOM 520 C C . TYR A 1 68 ? 4.250 -11.919 -11.172 1.00 90.19 68 TYR A C 1
ATOM 522 O O . TYR A 1 68 ? 5.315 -11.690 -10.593 1.00 90.19 68 TYR A O 1
ATOM 530 N N . ASP A 1 69 ? 4.164 -12.226 -12.461 1.00 88.31 69 ASP A N 1
ATOM 531 C CA . ASP A 1 69 ? 5.318 -12.276 -13.347 1.00 88.31 69 ASP A CA 1
ATOM 532 C C . ASP A 1 69 ? 5.558 -10.916 -14.006 1.00 88.31 69 ASP A C 1
ATOM 534 O O . ASP A 1 69 ? 4.632 -10.156 -14.312 1.00 88.31 69 ASP A O 1
ATOM 538 N N . PHE A 1 70 ? 6.824 -10.597 -14.256 1.00 86.12 70 PHE A N 1
ATOM 539 C CA . PHE A 1 70 ? 7.178 -9.447 -15.070 1.00 86.12 70 PHE A CA 1
ATOM 540 C C . PHE A 1 70 ? 6.837 -9.726 -16.539 1.00 86.12 70 PHE A C 1
ATOM 542 O O . PHE A 1 70 ? 7.213 -10.779 -17.062 1.00 86.12 70 PHE A O 1
ATOM 549 N N . PRO A 1 71 ? 6.216 -8.775 -17.262 1.00 84.19 71 PRO A N 1
ATOM 550 C CA . PRO A 1 71 ? 5.947 -8.971 -18.679 1.00 84.19 71 PRO A CA 1
ATOM 551 C C . PRO A 1 71 ? 7.242 -9.187 -19.479 1.00 84.19 71 PRO A C 1
ATOM 553 O O . PRO A 1 71 ? 8.331 -8.731 -19.104 1.00 84.19 71 PRO A O 1
ATOM 556 N N . GLU A 1 72 ? 7.142 -9.863 -20.628 1.00 77.12 72 GLU A N 1
ATOM 557 C CA . GLU A 1 72 ? 8.301 -10.164 -21.483 1.00 77.12 72 GLU A CA 1
ATOM 558 C C . GLU A 1 72 ? 9.092 -8.902 -21.875 1.00 77.12 72 GLU A C 1
ATOM 560 O O . GLU A 1 72 ? 10.324 -8.917 -21.897 1.00 77.12 72 GLU A O 1
ATOM 565 N N . ASN A 1 73 ? 8.396 -7.774 -22.018 1.00 71.19 73 ASN A N 1
ATOM 566 C CA . ASN A 1 73 ? 8.972 -6.481 -22.384 1.00 71.19 73 ASN A CA 1
ATOM 567 C C . ASN A 1 73 ? 9.313 -5.576 -21.182 1.00 71.19 73 ASN A C 1
ATOM 569 O O . ASN A 1 73 ? 9.672 -4.415 -21.376 1.00 71.19 73 ASN A O 1
ATOM 573 N N . ALA A 1 74 ? 9.207 -6.061 -19.938 1.00 66.69 74 ALA A N 1
ATOM 574 C CA . ALA A 1 74 ? 9.605 -5.288 -18.763 1.00 66.69 74 ALA A CA 1
ATOM 575 C C . ALA A 1 74 ? 11.130 -5.093 -18.740 1.00 66.69 74 ALA A C 1
ATOM 577 O O . ALA A 1 74 ? 11.874 -5.950 -18.267 1.00 66.69 74 ALA A O 1
ATOM 578 N N . GLY A 1 75 ? 11.611 -3.944 -19.217 1.00 57.50 75 GLY A N 1
ATOM 579 C CA . GLY A 1 75 ? 13.029 -3.550 -19.194 1.00 57.50 75 GLY A CA 1
ATOM 580 C C . GLY A 1 75 ? 13.580 -3.183 -17.805 1.00 57.50 75 GLY A C 1
ATOM 581 O O . GLY A 1 75 ? 14.507 -2.379 -17.708 1.00 57.50 75 GLY A O 1
ATOM 582 N N . GLY A 1 76 ? 12.994 -3.722 -16.733 1.00 66.62 76 GLY A N 1
ATOM 583 C CA . GLY A 1 76 ? 13.254 -3.324 -15.350 1.00 66.62 76 GLY A CA 1
ATOM 584 C C . GLY A 1 76 ? 14.540 -3.904 -14.756 1.00 66.62 76 GLY A C 1
ATOM 585 O O . GLY A 1 76 ? 15.045 -4.938 -15.195 1.00 66.62 76 GLY A O 1
ATOM 586 N N . PHE A 1 77 ? 15.046 -3.244 -13.710 1.00 64.81 77 PHE A N 1
ATOM 587 C CA . PHE A 1 77 ? 16.217 -3.672 -12.937 1.00 64.81 77 PHE A CA 1
ATOM 588 C C . PHE A 1 77 ? 16.115 -5.136 -12.476 1.00 64.81 77 PHE A C 1
ATOM 590 O O . PHE A 1 77 ? 17.042 -5.912 -12.691 1.00 64.81 77 PHE A O 1
ATOM 597 N N . PHE A 1 78 ? 14.956 -5.542 -11.947 1.00 64.25 78 PHE A N 1
ATOM 598 C CA . PHE A 1 78 ? 14.733 -6.902 -11.445 1.00 64.25 78 PHE A CA 1
ATOM 599 C C . PHE A 1 78 ? 14.868 -7.981 -12.526 1.00 64.25 78 PHE A C 1
ATOM 601 O O . PHE A 1 78 ? 15.488 -9.014 -12.292 1.00 64.25 78 PHE A O 1
ATOM 608 N N . LYS A 1 79 ? 14.394 -7.722 -13.748 1.00 66.38 79 LYS A N 1
ATOM 609 C CA . LYS A 1 79 ? 14.549 -8.678 -14.851 1.00 66.38 79 LYS A CA 1
ATOM 610 C C . LYS A 1 79 ? 16.010 -8.831 -15.279 1.00 66.38 79 LYS A C 1
ATOM 612 O O . LYS A 1 79 ? 16.442 -9.929 -15.617 1.00 66.38 79 LYS A O 1
ATOM 617 N N . LYS A 1 80 ? 16.801 -7.751 -15.203 1.00 63.81 80 LYS A N 1
ATOM 618 C CA . LYS A 1 80 ? 18.257 -7.792 -15.450 1.00 63.81 80 LYS A CA 1
ATOM 619 C C . LYS A 1 80 ? 19.013 -8.605 -14.396 1.00 63.81 80 LYS A C 1
ATOM 621 O O . LYS A 1 80 ? 20.063 -9.149 -14.711 1.00 63.81 80 LYS A O 1
ATOM 626 N N . GLN A 1 81 ? 18.468 -8.712 -13.185 1.00 69.12 81 GLN A N 1
ATOM 627 C CA . GLN A 1 81 ? 18.973 -9.583 -12.118 1.00 69.12 81 GLN A CA 1
ATOM 628 C C . GLN A 1 81 ? 18.447 -11.030 -12.226 1.00 69.12 81 GLN A C 1
ATOM 630 O O . GLN A 1 81 ? 18.702 -11.845 -11.348 1.00 69.12 81 GLN A O 1
ATOM 635 N N . GLY A 1 82 ? 17.719 -11.371 -13.299 1.00 75.56 82 GLY A N 1
ATOM 636 C CA . GLY A 1 82 ? 17.212 -12.724 -13.548 1.00 75.56 82 GLY A CA 1
ATOM 637 C C . GLY A 1 82 ? 15.898 -13.060 -12.840 1.00 75.56 82 GLY A C 1
ATOM 638 O O . GLY A 1 82 ? 15.437 -14.196 -12.937 1.00 75.56 82 GLY A O 1
ATOM 639 N N . PHE A 1 83 ? 15.266 -12.100 -12.158 1.00 80.56 83 PHE A N 1
ATOM 640 C CA . PHE A 1 83 ? 13.965 -12.327 -11.534 1.00 80.56 83 PHE A CA 1
ATOM 641 C C . PHE A 1 83 ? 12.853 -12.389 -12.587 1.00 80.56 83 PHE A C 1
ATOM 643 O O . PHE A 1 83 ? 12.782 -11.553 -13.491 1.00 80.56 83 PHE A O 1
ATOM 650 N N . ILE A 1 84 ? 11.960 -13.371 -12.436 1.00 82.50 84 ILE A N 1
ATOM 651 C CA . ILE A 1 84 ? 10.802 -13.586 -13.319 1.00 82.50 84 ILE A CA 1
ATOM 652 C C . ILE A 1 84 ? 9.543 -12.854 -12.846 1.00 82.50 84 ILE A C 1
ATOM 654 O O . ILE A 1 84 ? 8.637 -12.645 -13.642 1.00 82.50 84 ILE A O 1
ATOM 658 N N . GLY A 1 85 ? 9.510 -12.416 -11.587 1.00 87.00 85 GLY A N 1
ATOM 659 C CA . GLY A 1 85 ? 8.344 -11.818 -10.950 1.00 87.00 85 GLY A CA 1
ATOM 660 C C . GLY A 1 85 ? 8.621 -11.425 -9.502 1.00 87.00 85 GLY A C 1
ATOM 661 O O . GLY A 1 85 ? 9.777 -11.403 -9.069 1.00 87.00 85 GLY A O 1
ATOM 662 N N . GLN A 1 86 ? 7.562 -11.133 -8.751 1.00 88.75 86 GLN A N 1
ATOM 663 C CA . GLN A 1 86 ? 7.631 -10.889 -7.307 1.00 88.75 86 GLN A CA 1
ATOM 664 C C . GLN A 1 86 ? 6.567 -11.696 -6.564 1.00 88.75 86 GLN A C 1
ATOM 666 O O . GLN A 1 86 ? 5.472 -11.916 -7.078 1.00 88.75 86 GLN A O 1
ATOM 671 N N . ALA A 1 87 ? 6.893 -12.082 -5.331 1.00 93.56 87 ALA A N 1
ATOM 672 C CA . ALA A 1 87 ? 5.956 -12.591 -4.338 1.00 93.56 87 ALA A CA 1
ATOM 673 C C . ALA A 1 87 ? 5.805 -11.534 -3.241 1.00 93.56 87 ALA A C 1
ATOM 675 O O . ALA A 1 87 ? 6.799 -11.136 -2.637 1.00 93.56 87 ALA A O 1
ATOM 676 N N . GLN A 1 88 ? 4.583 -11.058 -3.013 1.00 94.88 88 GLN A N 1
ATOM 677 C CA . GLN A 1 88 ? 4.315 -9.939 -2.114 1.00 94.88 88 GLN A CA 1
ATOM 678 C C . GLN A 1 88 ? 3.467 -10.383 -0.924 1.00 94.88 88 GLN A C 1
ATOM 680 O O . GLN A 1 88 ? 2.368 -10.923 -1.081 1.00 94.88 88 GLN A O 1
ATOM 685 N N . TYR A 1 89 ? 3.981 -10.112 0.273 1.00 97.31 89 TYR A N 1
ATOM 686 C CA . TYR A 1 89 ? 3.195 -10.099 1.498 1.00 97.31 89 TYR A CA 1
ATOM 687 C C . TYR A 1 89 ? 2.605 -8.701 1.672 1.00 97.31 89 TYR A C 1
ATOM 689 O O . TYR A 1 89 ? 3.326 -7.711 1.576 1.00 97.31 89 TYR A O 1
ATOM 697 N N . PHE A 1 90 ? 1.303 -8.617 1.930 1.00 98.00 90 PHE A N 1
ATOM 698 C CA . PHE A 1 90 ? 0.628 -7.345 2.176 1.00 98.00 90 PHE A CA 1
ATOM 699 C C . PHE A 1 90 ? 0.262 -7.223 3.647 1.00 98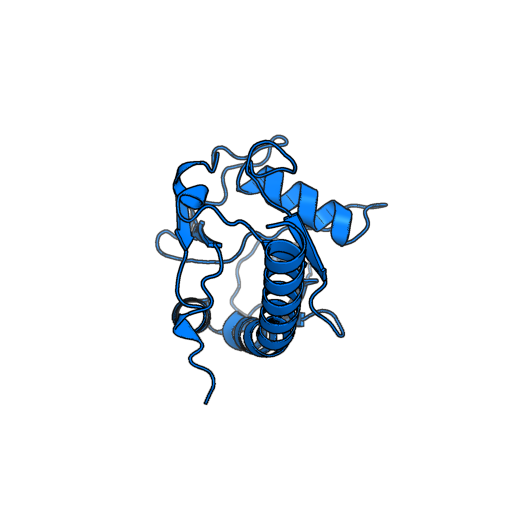.00 90 PHE A C 1
ATOM 701 O O . PHE A 1 90 ? -0.267 -8.162 4.242 1.00 98.00 90 PHE A O 1
ATOM 708 N N . PHE A 1 91 ? 0.497 -6.043 4.209 1.00 98.12 91 PHE A N 1
ATOM 709 C CA . PHE A 1 91 ? 0.133 -5.696 5.576 1.00 98.12 91 PHE A CA 1
ATOM 710 C C . PHE A 1 91 ? -0.826 -4.514 5.555 1.00 98.12 91 PHE A C 1
ATOM 712 O O . PHE A 1 91 ? -0.655 -3.568 4.786 1.00 98.12 91 PHE A O 1
ATOM 719 N N . LEU A 1 92 ? -1.865 -4.590 6.382 1.00 97.38 92 LEU A N 1
ATOM 720 C CA . LEU A 1 92 ? -2.832 -3.518 6.539 1.00 97.38 92 LEU A CA 1
ATOM 721 C C . LEU A 1 92 ? -2.448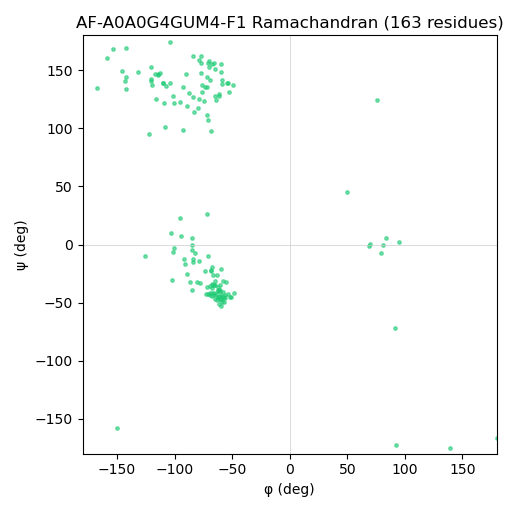 -2.657 7.732 1.00 97.38 92 LEU A C 1
ATOM 723 O O . LEU A 1 92 ? -2.376 -3.130 8.867 1.00 97.38 92 LEU A O 1
ATOM 727 N N . PHE A 1 93 ? -2.272 -1.375 7.451 1.00 96.06 93 PHE A N 1
ATOM 728 C CA . PHE A 1 93 ? -2.105 -0.332 8.444 1.00 96.06 93 PHE A CA 1
ATOM 729 C C . PHE A 1 93 ? -3.348 0.550 8.456 1.00 96.06 93 PHE A C 1
ATOM 731 O O . PHE A 1 93 ? -3.901 0.872 7.403 1.00 96.06 93 PHE A O 1
ATOM 738 N N . PHE A 1 94 ? -3.791 0.936 9.644 1.00 94.38 94 PHE A N 1
ATOM 739 C CA . PHE A 1 94 ? -4.946 1.798 9.834 1.00 94.38 94 PHE A CA 1
ATOM 740 C C . PHE A 1 94 ? -4.537 3.135 10.442 1.00 94.38 94 PHE A C 1
ATOM 742 O O . PHE A 1 94 ? -3.625 3.208 11.263 1.00 94.38 94 PHE A O 1
ATOM 749 N N . SER A 1 95 ? -5.249 4.187 10.048 1.00 92.19 95 SER A N 1
ATOM 750 C CA . SER A 1 95 ? -5.196 5.499 10.677 1.00 92.19 95 SER A CA 1
ATOM 751 C C . SER A 1 95 ? -6.597 6.106 10.704 1.00 92.19 95 SER A C 1
ATOM 753 O O . SER A 1 95 ? -7.370 5.926 9.763 1.00 92.19 95 SER A O 1
ATOM 755 N N . GLU A 1 96 ? -6.916 6.836 11.773 1.00 89.88 96 GLU A N 1
ATOM 756 C CA . GLU A 1 96 ? -8.157 7.624 11.891 1.00 89.88 96 GLU A CA 1
ATOM 757 C C . GLU A 1 96 ? -8.023 9.019 11.264 1.00 89.88 96 GLU A C 1
ATOM 759 O O . GLU A 1 96 ? -8.987 9.781 11.221 1.00 89.88 96 GLU A O 1
ATOM 764 N N . ASP A 1 97 ? -6.823 9.371 10.803 1.00 90.88 97 ASP A N 1
ATOM 765 C CA . ASP A 1 97 ? -6.506 10.688 10.279 1.00 90.88 97 ASP A CA 1
ATOM 766 C C . ASP A 1 97 ? -6.692 10.743 8.758 1.00 90.88 97 ASP A C 1
ATOM 768 O O . ASP A 1 97 ? -5.810 10.380 7.978 1.00 90.88 97 ASP A O 1
ATOM 772 N N . ASP A 1 98 ? -7.834 11.266 8.312 1.00 91.31 98 ASP A N 1
ATOM 773 C CA . ASP A 1 98 ? -8.082 11.511 6.885 1.00 91.31 98 ASP A CA 1
ATOM 774 C C . ASP A 1 98 ? -7.049 12.485 6.265 1.00 91.31 98 ASP A C 1
ATOM 776 O O . ASP A 1 98 ? -6.839 12.468 5.053 1.00 91.31 98 ASP A O 1
ATOM 780 N N . GLY A 1 99 ? -6.361 13.301 7.077 1.00 93.75 99 GLY A N 1
ATOM 781 C CA . GLY A 1 99 ? -5.285 14.203 6.655 1.00 93.75 99 GLY A CA 1
ATOM 782 C C . GLY A 1 99 ? -3.894 13.560 6.584 1.00 93.75 99 GLY A C 1
ATOM 783 O O . GLY A 1 99 ? -2.940 14.245 6.206 1.00 93.75 99 GLY A O 1
ATOM 784 N N . LEU A 1 100 ? -3.761 12.266 6.911 1.00 93.56 100 LEU A N 1
ATOM 785 C CA . LEU A 1 100 ? -2.495 11.521 6.891 1.00 93.56 100 LEU A CA 1
ATOM 786 C C . LEU A 1 100 ? -1.674 11.701 5.599 1.00 93.56 100 LEU A C 1
ATOM 788 O O . LEU A 1 100 ? -0.463 11.888 5.716 1.00 93.56 100 LEU A O 1
ATOM 792 N N . PRO A 1 101 ? -2.260 11.710 4.381 1.00 95.38 101 PRO A N 1
ATOM 793 C CA . PRO A 1 101 ? -1.474 11.820 3.157 1.00 95.38 101 PRO A CA 1
ATOM 794 C C . PRO A 1 101 ? -0.703 13.141 3.046 1.00 95.38 101 PRO A C 1
ATOM 796 O O . PRO A 1 101 ? 0.348 13.189 2.423 1.00 95.38 101 PRO A O 1
ATOM 799 N N . SER A 1 102 ? -1.175 14.221 3.680 1.00 93.88 102 SER A N 1
ATOM 800 C CA . SER A 1 102 ? -0.450 15.502 3.726 1.00 93.88 102 SER A CA 1
ATOM 801 C C . SER A 1 102 ? 0.635 15.556 4.807 1.00 93.88 102 SER A C 1
ATOM 803 O O . SER A 1 102 ? 1.375 16.534 4.875 1.00 93.88 102 SER A O 1
ATOM 805 N N . LYS A 1 103 ? 0.718 14.536 5.667 1.00 92.19 103 LYS A N 1
ATOM 806 C CA . LYS A 1 103 ? 1.709 14.416 6.747 1.00 92.19 103 LYS A CA 1
A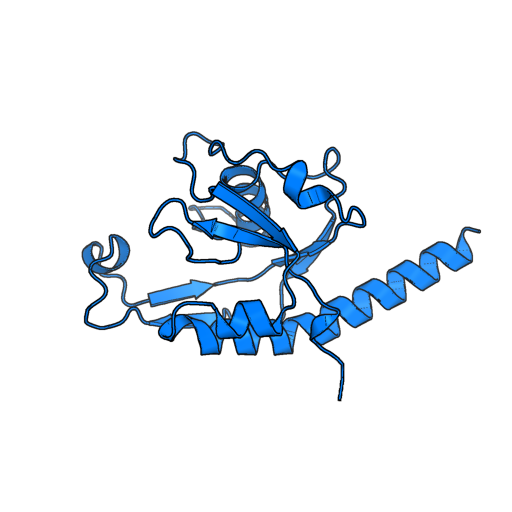TOM 807 C C . LYS A 1 103 ? 2.861 13.477 6.392 1.00 92.19 103 LYS A C 1
ATOM 809 O O . LYS A 1 103 ? 3.773 13.323 7.199 1.00 92.19 103 LYS A O 1
ATOM 814 N N . THR A 1 104 ? 2.816 12.843 5.223 1.00 93.44 104 THR A N 1
ATOM 815 C CA . THR A 1 104 ? 3.887 11.962 4.757 1.00 93.44 104 THR A CA 1
ATOM 816 C C . THR A 1 104 ? 5.116 12.758 4.358 1.00 93.44 104 THR A C 1
ATOM 818 O O . THR A 1 104 ? 5.008 13.827 3.756 1.00 93.44 104 THR A O 1
ATOM 821 N N . ASP A 1 105 ? 6.282 12.193 4.628 1.00 94.38 105 ASP A N 1
ATOM 822 C CA . ASP A 1 105 ? 7.566 12.730 4.217 1.00 94.38 105 ASP A CA 1
ATOM 823 C C . ASP A 1 105 ? 8.143 11.843 3.108 1.00 94.38 105 ASP A C 1
ATOM 825 O O . ASP A 1 105 ? 8.654 10.753 3.357 1.00 94.38 105 ASP A O 1
ATOM 829 N N . LEU A 1 106 ? 8.010 12.318 1.867 1.00 95.56 106 LEU A N 1
ATOM 830 C CA . LEU A 1 106 ? 8.317 11.566 0.648 1.00 95.56 106 LEU A CA 1
ATOM 831 C C . LEU A 1 106 ? 9.731 11.848 0.129 1.00 95.56 106 LEU A C 1
ATOM 833 O O . LEU A 1 106 ? 9.995 11.683 -1.057 1.00 95.56 106 LEU A O 1
ATOM 837 N N . THR A 1 107 ? 10.652 12.308 0.984 1.00 94.38 107 THR A N 1
ATOM 838 C CA . THR A 1 107 ? 12.040 12.569 0.561 1.00 94.38 107 THR A CA 1
ATOM 839 C C . THR A 1 107 ? 12.838 11.298 0.267 1.00 94.38 107 THR A C 1
ATOM 841 O O . THR A 1 107 ? 13.960 11.410 -0.222 1.00 94.38 107 THR A O 1
ATOM 844 N N . GLY A 1 108 ? 12.290 10.126 0.603 1.00 90.50 108 GLY A N 1
ATOM 845 C CA . GLY A 1 108 ? 13.045 8.894 0.807 1.00 90.50 108 GLY A CA 1
ATOM 846 C C . GLY A 1 108 ? 13.762 8.933 2.161 1.00 90.50 108 GLY A C 1
ATOM 847 O O . GLY A 1 108 ? 14.477 9.896 2.472 1.00 90.50 108 GLY A O 1
ATOM 848 N N . LYS A 1 109 ? 13.518 7.937 3.019 1.00 91.88 109 LYS A N 1
ATOM 849 C CA . LYS A 1 109 ? 14.265 7.718 4.272 1.00 91.88 109 LYS A CA 1
ATOM 850 C C . LYS A 1 109 ? 15.233 6.547 4.106 1.00 91.88 109 LYS A C 1
ATOM 852 O O . LYS A 1 109 ? 15.317 5.948 3.044 1.00 91.88 109 LYS A O 1
ATOM 857 N N . GLY A 1 110 ? 16.073 6.300 5.109 1.00 87.81 110 GLY A N 1
ATOM 858 C CA . GLY A 1 110 ? 17.049 5.198 5.063 1.00 87.81 110 GLY A CA 1
ATOM 859 C C . GLY A 1 110 ? 18.199 5.363 4.055 1.00 87.81 110 GLY A C 1
ATOM 860 O O . GLY A 1 110 ? 19.096 4.530 4.029 1.00 87.81 110 GLY A O 1
ATOM 861 N N . GLY A 1 111 ? 18.236 6.456 3.284 1.00 88.00 111 GLY A N 1
ATOM 862 C CA . GLY A 1 111 ? 19.194 6.650 2.189 1.00 88.00 111 GLY A CA 1
ATOM 863 C C . GLY A 1 111 ? 18.654 6.239 0.817 1.00 88.00 111 GLY A C 1
ATOM 864 O O . GLY A 1 111 ? 19.379 6.367 -0.170 1.00 88.00 111 GLY A O 1
ATOM 865 N N . GLU A 1 112 ? 17.393 5.810 0.747 1.00 88.00 112 GLU A N 1
ATOM 866 C CA . GLU A 1 112 ? 16.714 5.475 -0.501 1.00 88.00 112 GLU A CA 1
ATOM 867 C C . GLU A 1 112 ? 16.265 6.738 -1.258 1.00 88.00 112 GLU A C 1
ATOM 869 O O . GLU A 1 112 ? 15.953 7.765 -0.642 1.00 88.00 112 GLU A O 1
ATOM 874 N N . PRO A 1 113 ? 16.240 6.708 -2.604 1.00 91.94 113 PRO A N 1
ATOM 875 C CA . PRO A 1 113 ? 15.667 7.790 -3.390 1.00 91.94 113 PRO A CA 1
ATOM 876 C C . PRO A 1 113 ? 14.142 7.871 -3.190 1.00 91.94 113 PRO A C 1
ATOM 878 O O . PRO A 1 113 ? 13.497 6.869 -2.889 1.00 91.94 113 PRO A O 1
ATOM 881 N N . PRO A 1 114 ? 13.530 9.047 -3.409 1.00 94.81 114 PRO A N 1
ATOM 882 C CA . PRO A 1 114 ? 12.085 9.196 -3.302 1.00 94.81 114 PRO A CA 1
ATOM 883 C C . PRO A 1 114 ? 11.358 8.356 -4.364 1.00 94.81 114 PRO A C 1
ATOM 885 O O . PRO A 1 114 ? 11.587 8.528 -5.565 1.00 94.81 114 PRO A O 1
ATOM 888 N N . GLU A 1 115 ? 10.446 7.486 -3.924 1.00 94.75 115 GLU A N 1
ATOM 889 C CA . GLU A 1 115 ? 9.600 6.671 -4.810 1.00 94.75 115 GLU A CA 1
ATOM 890 C C . GLU A 1 115 ? 8.320 7.418 -5.222 1.00 94.75 115 GLU A C 1
ATOM 892 O O . GLU A 1 115 ? 7.845 7.269 -6.353 1.00 94.75 115 GLU A O 1
ATOM 897 N N . PHE A 1 116 ? 7.783 8.275 -4.343 1.00 97.50 116 PHE A N 1
ATOM 898 C CA . PHE A 1 116 ? 6.501 8.963 -4.526 1.00 97.50 116 PHE A CA 1
ATOM 899 C C . PHE A 1 116 ? 6.616 10.491 -4.514 1.00 97.50 116 PHE A C 1
ATOM 901 O O . PHE A 1 116 ? 7.502 11.071 -3.895 1.00 97.50 116 PHE A O 1
ATOM 908 N N . THR A 1 117 ? 5.684 11.156 -5.195 1.00 97.38 117 THR A N 1
ATOM 909 C CA . THR A 1 117 ? 5.571 12.627 -5.257 1.00 97.38 117 THR A CA 1
ATOM 910 C C . THR A 1 117 ? 4.465 13.175 -4.364 1.00 97.38 117 THR A C 1
ATOM 912 O O . THR A 1 117 ? 4.569 14.294 -3.866 1.00 97.38 117 THR A O 1
ATOM 915 N N . ARG A 1 118 ? 3.404 12.392 -4.157 1.00 97.50 118 ARG A N 1
ATOM 916 C CA . ARG A 1 118 ? 2.299 12.670 -3.236 1.00 97.50 118 ARG A CA 1
ATOM 917 C C . ARG A 1 118 ? 1.574 11.380 -2.884 1.00 97.50 118 ARG A C 1
ATOM 919 O O . ARG A 1 118 ? 1.642 10.410 -3.639 1.00 97.50 118 ARG A O 1
ATOM 926 N N . MET A 1 119 ? 0.843 11.423 -1.777 1.00 97.81 119 MET A N 1
ATOM 927 C CA . MET A 1 119 ? -0.014 10.343 -1.302 1.00 97.81 119 MET A CA 1
ATOM 928 C C . MET A 1 119 ? -1.477 10.785 -1.343 1.00 97.81 119 MET A C 1
ATOM 930 O O . MET A 1 119 ? -1.778 11.952 -1.086 1.00 97.81 119 MET A O 1
ATOM 934 N N . GLU A 1 120 ? -2.388 9.860 -1.634 1.00 97.75 120 GLU A N 1
ATOM 935 C CA . GLU A 1 120 ? -3.831 10.096 -1.594 1.00 97.75 120 GLU A CA 1
ATOM 936 C C . GLU A 1 120 ? -4.587 8.866 -1.083 1.00 97.75 120 GLU A C 1
ATOM 938 O O . GLU A 1 120 ? -4.314 7.727 -1.470 1.00 97.75 120 GLU A O 1
ATOM 943 N N . TRP A 1 121 ? -5.618 9.111 -0.273 1.00 97.38 121 TRP A N 1
ATOM 944 C CA . TRP A 1 121 ? -6.660 8.125 -0.011 1.00 97.38 121 TRP A CA 1
ATOM 945 C C . TRP A 1 121 ? -7.530 7.979 -1.260 1.00 97.38 121 TRP A C 1
ATOM 947 O O . TRP A 1 121 ? -8.283 8.896 -1.594 1.00 97.38 121 TRP A O 1
ATOM 957 N N . ARG A 1 122 ? -7.468 6.833 -1.944 1.00 97.38 122 ARG A N 1
ATOM 958 C CA . ARG A 1 122 ? -8.246 6.607 -3.176 1.00 97.38 122 ARG A CA 1
ATOM 959 C C . ARG A 1 122 ? -9.187 5.418 -3.029 1.00 97.38 122 ARG A C 1
ATOM 961 O O . ARG A 1 122 ? -8.788 4.443 -2.398 1.00 97.38 122 ARG A O 1
ATOM 968 N N . PRO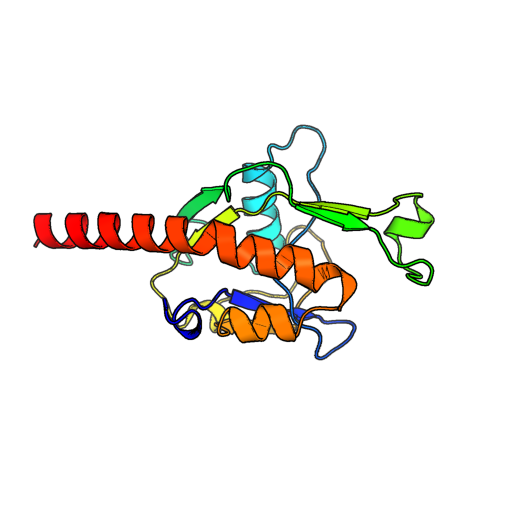 A 1 123 ? -10.410 5.454 -3.589 1.00 97.25 123 PRO A N 1
ATOM 969 C CA . PRO A 1 123 ? -11.317 4.311 -3.561 1.00 97.25 123 PRO A CA 1
ATOM 970 C C . PRO A 1 123 ? -10.633 3.049 -4.085 1.00 97.25 123 PRO A C 1
ATOM 972 O O . PRO A 1 123 ? -10.024 3.064 -5.153 1.00 97.25 123 PRO A O 1
ATOM 975 N N . PHE A 1 124 ? -10.747 1.942 -3.354 1.00 96.50 124 PHE A N 1
ATOM 976 C CA . PHE A 1 124 ? -10.046 0.705 -3.698 1.00 96.50 124 PHE A CA 1
ATOM 977 C C . PHE A 1 124 ? -10.301 0.247 -5.150 1.00 96.50 124 PHE A C 1
ATOM 979 O O . PHE A 1 124 ? -9.336 -0.127 -5.814 1.00 96.50 124 PHE A O 1
ATOM 986 N N . PRO A 1 125 ? -11.537 0.303 -5.697 1.00 97.06 125 PRO A N 1
ATOM 987 C CA . PRO A 1 125 ? -11.772 -0.036 -7.103 1.00 97.06 125 PRO A CA 1
ATOM 988 C C . PRO A 1 125 ? -10.951 0.814 -8.082 1.00 97.06 125 PRO A C 1
ATOM 990 O O . PRO A 1 125 ? -10.360 0.268 -9.005 1.00 97.06 125 PRO A O 1
ATOM 993 N N . GLU A 1 126 ? -10.814 2.121 -7.834 1.00 97.12 126 GLU A N 1
ATOM 994 C CA . GLU A 1 126 ? -10.001 3.007 -8.681 1.00 97.12 126 GLU A CA 1
ATOM 995 C C . GLU A 1 126 ? -8.513 2.646 -8.629 1.00 97.12 126 GLU A C 1
ATOM 997 O O . GLU A 1 126 ? -7.809 2.749 -9.632 1.00 97.12 126 GLU A O 1
ATOM 1002 N N . VAL A 1 127 ? -8.030 2.193 -7.469 1.00 97.31 127 VAL A N 1
ATOM 1003 C CA . VAL A 1 127 ? -6.647 1.723 -7.312 1.00 97.31 127 VAL A CA 1
ATOM 1004 C C . VAL A 1 127 ? -6.409 0.437 -8.104 1.00 97.31 127 VAL A C 1
ATOM 1006 O O . VAL A 1 127 ? -5.380 0.306 -8.764 1.00 97.31 127 VAL A O 1
ATOM 1009 N N . VAL A 1 128 ? -7.362 -0.499 -8.079 1.00 97.50 128 VAL A N 1
ATOM 1010 C CA . VAL A 1 128 ? -7.298 -1.735 -8.877 1.00 97.50 128 VAL A CA 1
ATOM 1011 C C . VAL A 1 128 ? -7.334 -1.420 -10.375 1.00 97.50 128 VAL A C 1
ATOM 1013 O O . VAL A 1 128 ? -6.568 -1.994 -11.146 1.00 97.50 128 VAL A O 1
ATOM 1016 N N . ASP A 1 129 ? -8.187 -0.495 -10.804 1.00 96.44 129 ASP A N 1
ATOM 1017 C CA . ASP A 1 129 ? -8.326 -0.160 -12.222 1.00 96.44 129 ASP A CA 1
ATOM 1018 C C . ASP A 1 129 ? -7.112 0.612 -12.762 1.00 96.44 129 ASP A C 1
ATOM 1020 O O . ASP A 1 129 ? -6.687 0.375 -13.900 1.00 96.44 129 ASP A O 1
ATOM 1024 N N . GLY A 1 130 ? -6.540 1.495 -11.935 1.00 94.75 130 GLY A N 1
ATOM 1025 C CA . GLY A 1 130 ? -5.443 2.398 -12.286 1.00 94.75 130 GLY A CA 1
ATOM 1026 C C . GLY A 1 130 ? -4.032 1.809 -12.196 1.00 94.75 130 GLY A C 1
ATOM 1027 O O . GLY A 1 130 ? -3.095 2.428 -12.705 1.00 94.75 130 GLY A O 1
ATOM 1028 N N . ILE A 1 131 ? -3.849 0.639 -11.574 1.00 95.25 131 ILE A N 1
ATOM 1029 C CA . ILE A 1 131 ? -2.543 -0.032 -11.533 1.00 95.25 131 ILE A CA 1
ATOM 1030 C C . ILE A 1 131 ? -2.165 -0.587 -12.917 1.00 95.25 131 ILE A C 1
ATOM 1032 O O . ILE A 1 131 ? -3.016 -0.882 -13.760 1.00 95.25 131 ILE A O 1
ATOM 1036 N N . VAL A 1 132 ? -0.863 -0.770 -13.152 1.00 91.19 132 VAL A N 1
ATOM 1037 C CA . VAL A 1 132 ? -0.352 -1.435 -14.361 1.00 91.19 132 VAL A CA 1
ATOM 1038 C C . VAL A 1 132 ? -0.997 -2.811 -14.561 1.00 91.19 132 VAL A C 1
ATOM 1040 O O . VAL A 1 132 ? -1.160 -3.578 -13.614 1.00 91.19 132 VAL A O 1
ATOM 1043 N N . GLU A 1 133 ? -1.334 -3.136 -15.811 1.00 91.56 133 GLU A N 1
ATOM 1044 C CA . GLU A 1 133 ? -2.218 -4.257 -16.163 1.00 91.56 133 GLU A CA 1
ATOM 1045 C C . GLU A 1 133 ? -1.813 -5.597 -15.531 1.00 91.56 133 GLU A C 1
ATOM 1047 O O . GLU A 1 133 ? -2.652 -6.279 -14.945 1.00 91.56 133 GLU A O 1
ATOM 1052 N N . PHE A 1 134 ? -0.525 -5.945 -15.569 1.00 89.81 134 PHE A N 1
ATOM 1053 C CA . PHE A 1 134 ? -0.029 -7.215 -15.025 1.00 89.81 134 PHE A CA 1
ATOM 1054 C C . PHE A 1 134 ? -0.134 -7.317 -13.490 1.00 89.81 134 PHE A C 1
ATOM 1056 O O . PHE A 1 134 ? -0.127 -8.422 -12.957 1.00 89.81 134 PHE A O 1
ATOM 1063 N N . LYS A 1 135 ? -0.271 -6.192 -12.768 1.00 93.62 135 LYS A N 1
ATOM 1064 C CA . LYS A 1 135 ? -0.518 -6.162 -11.312 1.00 93.62 135 LYS A CA 1
ATOM 1065 C C . LYS A 1 135 ? -2.005 -6.126 -10.953 1.00 93.62 135 LYS A C 1
ATOM 1067 O O . LYS A 1 135 ? -2.342 -6.352 -9.792 1.00 93.62 135 LYS A O 1
ATOM 1072 N N . ARG A 1 136 ? -2.908 -5.872 -11.907 1.00 95.81 136 ARG A N 1
ATOM 1073 C CA . ARG A 1 136 ? -4.352 -5.768 -11.636 1.00 95.81 136 ARG A CA 1
ATOM 1074 C C . ARG A 1 136 ? -4.929 -7.018 -10.953 1.00 95.81 136 ARG A C 1
ATOM 1076 O O . ARG A 1 136 ? -5.659 -6.838 -9.981 1.00 95.81 136 ARG A O 1
ATO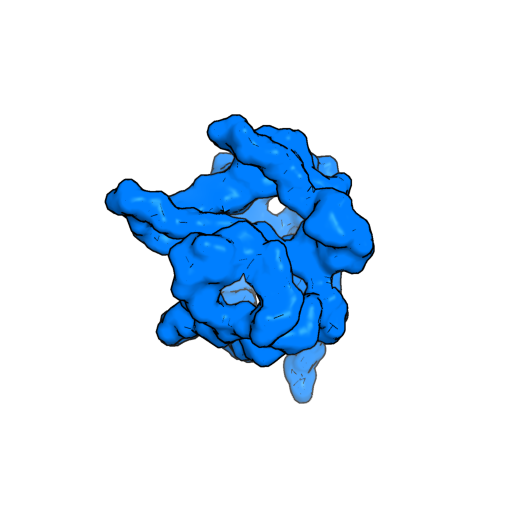M 1083 N N . PRO A 1 137 ? -4.589 -8.262 -11.355 1.00 96.19 137 PRO A N 1
ATOM 1084 C CA . PRO A 1 137 ? -5.072 -9.455 -10.655 1.00 96.19 137 PRO A CA 1
ATOM 1085 C C . PRO A 1 137 ? -4.616 -9.522 -9.192 1.00 96.19 137 PRO A C 1
ATOM 1087 O O . PRO A 1 137 ? -5.411 -9.859 -8.321 1.00 96.19 137 PRO A O 1
ATOM 1090 N N . VAL A 1 138 ? -3.367 -9.131 -8.909 1.00 96.56 138 VAL A N 1
ATOM 1091 C CA . VAL A 1 138 ? -2.832 -9.058 -7.538 1.00 96.56 138 VAL A CA 1
ATOM 1092 C C . VAL A 1 138 ? -3.606 -8.039 -6.709 1.00 96.56 138 VAL A C 1
ATOM 1094 O O . VAL A 1 138 ? -3.998 -8.333 -5.586 1.00 96.56 138 VAL A O 1
ATOM 1097 N N . TYR A 1 139 ? -3.877 -6.861 -7.265 1.00 97.69 139 TYR A N 1
ATOM 1098 C CA . TYR A 1 139 ? -4.618 -5.808 -6.570 1.00 97.69 139 TYR A CA 1
ATOM 1099 C C . TYR A 1 139 ? -6.099 -6.167 -6.361 1.00 97.69 139 TYR A C 1
ATOM 1101 O O . TYR A 1 139 ? -6.661 -5.854 -5.312 1.00 97.69 139 TYR A O 1
ATOM 1109 N N . ALA A 1 140 ? -6.727 -6.856 -7.317 1.00 97.56 140 ALA A N 1
ATOM 1110 C CA . ALA A 1 140 ? -8.093 -7.359 -7.178 1.00 97.56 140 ALA A CA 1
ATOM 1111 C C . ALA A 1 140 ? -8.193 -8.433 -6.082 1.00 97.56 140 ALA A C 1
ATOM 1113 O O . ALA A 1 140 ? -9.092 -8.389 -5.241 1.00 97.56 140 ALA A O 1
ATOM 1114 N N . GLU A 1 141 ? -7.234 -9.360 -6.039 1.00 98.00 141 GLU A N 1
ATOM 1115 C CA . GLU A 1 141 ? -7.163 -10.375 -4.988 1.00 98.00 141 GLU A CA 1
ATOM 1116 C C . GLU A 1 141 ? -6.874 -9.740 -3.621 1.00 98.00 141 GLU A C 1
ATOM 1118 O O . GLU A 1 141 ? -7.529 -10.065 -2.629 1.00 98.00 141 GLU A O 1
ATOM 1123 N N . LEU A 1 142 ? -5.960 -8.766 -3.567 1.00 97.81 142 LEU A N 1
ATOM 1124 C CA . LEU A 1 142 ? -5.683 -7.977 -2.369 1.00 97.81 142 LEU A CA 1
ATOM 1125 C C . LEU A 1 142 ? -6.949 -7.291 -1.846 1.00 97.81 142 LEU A C 1
ATOM 1127 O O . LEU A 1 142 ? -7.230 -7.362 -0.650 1.00 97.81 142 LEU A O 1
ATOM 1131 N N . GLN A 1 143 ? -7.735 -6.657 -2.720 1.00 97.12 143 GLN A N 1
ATOM 1132 C CA . GLN A 1 143 ? -9.020 -6.059 -2.354 1.00 97.12 143 GLN A CA 1
ATOM 1133 C C . GLN A 1 143 ? -9.967 -7.114 -1.768 1.00 97.12 143 GLN A C 1
ATOM 1135 O O . GLN A 1 143 ? -10.499 -6.922 -0.674 1.00 97.12 143 GLN A O 1
ATOM 1140 N N . SER A 1 144 ? -10.135 -8.254 -2.444 1.00 97.19 144 SER A N 1
ATOM 1141 C CA . SER A 1 144 ? -11.027 -9.323 -1.981 1.00 97.19 144 SER A CA 1
ATOM 1142 C C . SER A 1 144 ? -10.619 -9.875 -0.609 1.00 97.19 144 SER A C 1
ATOM 1144 O O . SER A 1 144 ? -11.478 -10.123 0.238 1.00 97.19 144 SER A O 1
ATOM 1146 N N . ARG A 1 145 ? -9.314 -10.052 -0.359 1.00 97.56 145 ARG A N 1
ATOM 1147 C CA . ARG A 1 145 ? -8.795 -10.603 0.906 1.00 97.56 145 ARG A CA 1
ATOM 1148 C C . ARG A 1 145 ? -8.771 -9.592 2.050 1.00 97.56 145 ARG A C 1
ATOM 1150 O O . ARG A 1 145 ? -8.953 -9.974 3.204 1.00 97.56 145 ARG A O 1
ATOM 1157 N N . SER A 1 146 ? -8.538 -8.316 1.750 1.00 96.88 146 SER A N 1
ATOM 1158 C CA . SER A 1 146 ? -8.420 -7.265 2.768 1.00 96.88 146 SER A CA 1
ATOM 1159 C C . SER A 1 146 ? -9.771 -6.768 3.273 1.00 96.88 146 SER A C 1
ATOM 1161 O O . SER A 1 146 ? -9.879 -6.445 4.452 1.00 96.88 146 SER A O 1
ATOM 1163 N N . VAL A 1 147 ? -10.822 -6.747 2.446 1.00 96.19 147 VAL A N 1
ATOM 1164 C CA . VAL A 1 147 ? -12.132 -6.201 2.848 1.00 96.19 147 VAL A CA 1
ATOM 1165 C C . VAL A 1 147 ? -12.711 -6.878 4.101 1.00 96.19 147 VAL A C 1
ATOM 1167 O O . VAL A 1 147 ? -13.030 -6.150 5.044 1.00 96.19 147 VAL A O 1
ATOM 1170 N N . PRO A 1 148 ? -12.783 -8.222 4.210 1.00 96.06 148 PRO A N 1
ATOM 1171 C CA . PRO A 1 148 ? -13.267 -8.869 5.433 1.00 96.06 148 PRO A CA 1
ATOM 1172 C C . PRO A 1 148 ? -12.417 -8.539 6.668 1.00 96.06 148 PRO A C 1
ATOM 1174 O O . PRO A 1 148 ? -12.941 -8.395 7.774 1.00 96.06 148 PRO A O 1
ATOM 1177 N N . MET A 1 149 ? -11.102 -8.391 6.483 1.00 96.38 149 MET A N 1
ATOM 1178 C CA . MET A 1 149 ? -10.171 -8.023 7.549 1.00 96.38 149 MET A CA 1
ATOM 1179 C C . MET A 1 149 ? -10.405 -6.584 8.024 1.00 96.38 149 MET A C 1
ATOM 1181 O O . MET A 1 149 ? -10.497 -6.354 9.229 1.00 96.38 149 MET A O 1
ATOM 1185 N N . ILE A 1 150 ? -10.588 -5.640 7.095 1.00 95.50 150 ILE A N 1
ATOM 1186 C CA . ILE A 1 150 ? -10.928 -4.243 7.396 1.00 95.50 150 ILE A CA 1
ATOM 1187 C C . ILE A 1 150 ? -12.268 -4.173 8.138 1.00 95.50 150 ILE A C 1
ATOM 1189 O O . ILE A 1 150 ? -12.372 -3.510 9.167 1.00 95.50 150 ILE A O 1
ATOM 1193 N N . GLU A 1 151 ? -13.297 -4.876 7.661 1.00 94.94 151 GLU A N 1
ATOM 1194 C CA . GLU A 1 151 ? -14.615 -4.891 8.307 1.00 94.94 151 GLU A CA 1
ATOM 1195 C C . GLU A 1 151 ? -14.562 -5.457 9.729 1.00 94.94 151 GLU A C 1
ATOM 1197 O O . GLU A 1 151 ? -15.133 -4.869 10.653 1.00 94.94 151 GLU A O 1
ATOM 1202 N N . SER A 1 152 ? -13.857 -6.577 9.916 1.00 95.62 152 SER A N 1
ATOM 1203 C CA . SER A 1 152 ? -13.661 -7.195 11.228 1.00 95.62 152 SER A CA 1
ATOM 1204 C C . SER A 1 152 ? -12.938 -6.247 12.185 1.00 95.62 152 SER A C 1
ATOM 1206 O O . SER A 1 152 ? -13.390 -6.034 13.312 1.00 95.62 152 SER A O 1
ATOM 1208 N N . PHE A 1 153 ? -11.859 -5.619 11.714 1.00 94.75 153 PHE A N 1
ATOM 1209 C CA . PHE A 1 153 ? -11.082 -4.660 12.487 1.00 94.75 153 PHE A CA 1
ATOM 1210 C C . PHE A 1 153 ? -11.926 -3.462 12.944 1.00 94.75 153 PHE A C 1
ATOM 1212 O O . PHE A 1 153 ? -12.020 -3.177 14.141 1.00 94.75 153 PHE A O 1
ATOM 1219 N N . LEU A 1 154 ? -12.618 -2.808 12.006 1.00 92.19 154 LEU A N 1
ATOM 1220 C CA . LEU A 1 154 ? -13.462 -1.647 12.295 1.00 92.19 154 LEU A CA 1
ATOM 1221 C C . LEU A 1 154 ? -14.618 -1.996 13.238 1.00 92.19 154 LEU A C 1
ATOM 1223 O O . LEU A 1 154 ? -14.997 -1.183 14.082 1.00 92.19 154 LEU A O 1
ATOM 1227 N N . LYS A 1 155 ? -15.201 -3.195 13.121 1.00 93.56 155 LYS A N 1
ATOM 1228 C CA . LYS A 1 155 ? -16.268 -3.645 14.023 1.00 93.56 155 LYS A CA 1
ATOM 1229 C C . LYS A 1 155 ? -15.763 -3.794 15.460 1.00 93.56 155 LYS A C 1
ATOM 1231 O O . LYS A 1 155 ? -16.429 -3.304 16.372 1.00 93.56 155 LYS A O 1
ATOM 1236 N N . SER A 1 156 ? -14.611 -4.435 15.650 1.00 92.38 156 SER A N 1
ATOM 1237 C CA . SER A 1 156 ? -14.000 -4.627 16.971 1.00 92.38 156 SER A CA 1
ATOM 1238 C C . SER A 1 156 ? -13.619 -3.291 17.610 1.00 92.38 156 SER A C 1
ATOM 1240 O O . SER A 1 156 ? -14.045 -3.007 18.727 1.00 92.38 156 SER A O 1
ATOM 1242 N N . ARG A 1 157 ? -12.953 -2.405 16.858 1.00 88.69 157 ARG A N 1
ATOM 1243 C CA . ARG A 1 157 ? -12.571 -1.065 17.336 1.00 88.69 157 ARG A CA 1
ATOM 1244 C C . ARG A 1 157 ? -13.778 -0.237 17.791 1.00 88.69 157 ARG A C 1
ATOM 1246 O O . ARG A 1 157 ? -13.766 0.354 18.868 1.00 88.69 157 ARG A O 1
ATOM 1253 N N . ASN A 1 158 ? -14.856 -0.233 17.004 1.00 87.75 158 ASN A N 1
ATOM 1254 C CA . ASN A 1 158 ? -16.085 0.487 17.353 1.00 87.75 158 ASN A CA 1
ATOM 1255 C C . ASN A 1 158 ? -16.775 -0.070 18.609 1.00 87.75 158 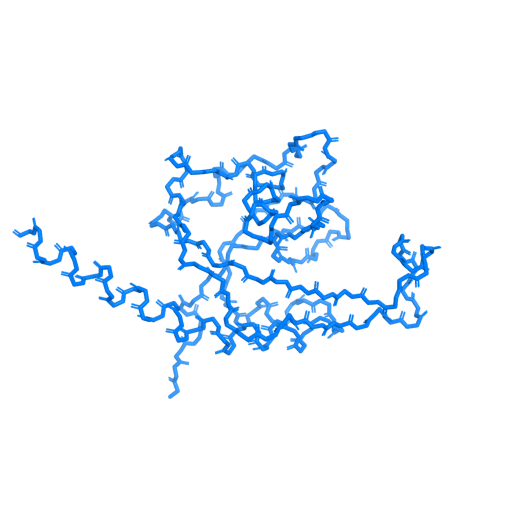ASN A C 1
ATOM 1257 O O . ASN A 1 158 ? -17.433 0.682 19.330 1.00 87.75 158 ASN A O 1
ATOM 1261 N N . ALA A 1 159 ? -16.669 -1.376 18.868 1.00 87.12 159 ALA A N 1
ATOM 1262 C CA . ALA A 1 159 ? -17.187 -1.977 20.094 1.00 87.12 159 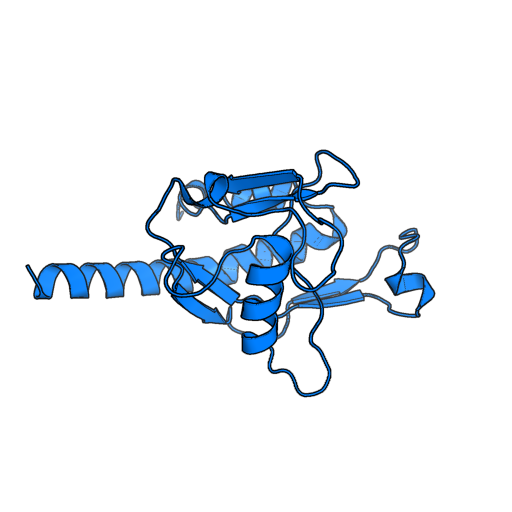ALA A CA 1
ATOM 1263 C C . ALA A 1 159 ? -16.365 -1.542 21.319 1.00 87.12 159 ALA A C 1
ATOM 1265 O O . ALA A 1 159 ? -16.945 -1.173 22.340 1.00 87.12 159 ALA A O 1
ATOM 1266 N N . ASP A 1 160 ? -15.038 -1.497 21.186 1.00 79.69 160 ASP A N 1
ATOM 1267 C CA . ASP A 1 160 ? -14.124 -1.059 22.247 1.00 79.69 160 ASP A CA 1
ATOM 1268 C C . ASP A 1 160 ? -14.273 0.429 22.589 1.00 79.69 160 ASP A C 1
ATOM 1270 O O . ASP A 1 160 ? -14.156 0.819 23.749 1.00 79.69 160 ASP A O 1
ATOM 1274 N N . MET A 1 161 ? -14.569 1.278 21.602 1.00 78.50 161 MET A N 1
ATOM 1275 C CA . MET A 1 161 ? -14.862 2.692 21.854 1.00 78.50 161 MET A CA 1
ATOM 1276 C C . MET A 1 161 ? -16.175 2.886 22.621 1.00 78.50 161 MET A C 1
ATOM 1278 O O . MET A 1 161 ? -16.251 3.745 23.494 1.00 78.50 161 MET A O 1
ATOM 1282 N N . LYS A 1 162 ? -17.202 2.077 22.329 1.00 73.25 162 LYS A N 1
ATOM 1283 C CA . LYS A 1 162 ? -18.505 2.139 23.014 1.00 73.25 162 LYS A CA 1
ATOM 1284 C C . LYS A 1 162 ? -18.478 1.587 24.438 1.00 73.25 162 LYS A C 1
ATOM 1286 O O . LYS A 1 162 ? -19.355 1.932 25.213 1.00 73.25 162 LYS A O 1
ATOM 1291 N N . SER A 1 163 ? -17.526 0.717 24.775 1.00 66.94 163 SER A N 1
ATOM 1292 C CA . SER A 1 163 ? -17.380 0.180 26.136 1.00 66.94 163 SER A CA 1
ATOM 1293 C C . SER A 1 163 ? -16.581 1.099 27.067 1.00 66.94 163 SER A C 1
ATOM 1295 O O . SER A 1 163 ? -16.621 0.917 28.283 1.00 66.94 163 SER A O 1
ATOM 1297 N N . LYS A 1 164 ? -15.861 2.080 26.506 1.00 63.78 164 LYS A N 1
ATOM 1298 C CA . LYS A 1 164 ? -15.028 3.049 27.235 1.00 63.78 164 LYS A CA 1
ATOM 1299 C C . LYS A 1 164 ? -15.666 4.436 27.404 1.00 63.78 164 LYS A C 1
ATOM 1301 O O . LYS A 1 164 ? -15.062 5.270 28.076 1.00 63.78 164 LYS A O 1
ATOM 1306 N N . GLY A 1 165 ? -16.821 4.692 26.786 1.00 51.12 165 GLY A N 1
ATOM 1307 C CA . GLY A 1 165 ? -17.586 5.944 26.892 1.00 51.12 165 GLY A CA 1
ATOM 1308 C C . GLY A 1 165 ? -18.867 5.758 27.685 1.00 51.12 165 GLY A C 1
ATOM 1309 O O . GLY A 1 165 ? -19.246 6.718 28.388 1.00 51.12 165 GLY A O 1
#

Mean predicted aligned error: 4.88 Å